Protein AF-A0A2X1PN62-F1 (afdb_monomer_lite)

Organism: Haemophilus influenzae (NCBI:txid727)

InterPro domains:
  IPR014729 Rossmann-like alpha/beta/alpha sandwich fold [G3DSA:3.40.50.620] (1-60)
  IPR018317 Queuosine biosynthesis protein QueC [PF06508] (1-52)
  IPR018317 Queuosine biosynthesis protein QueC [PTHR42914] (1-57)

pLDDT: mean 94.38, std 10.2, range [48.09, 98.69]

Sequence (61 aa):
MYLTKAQTWQLADELGVLNYVQKHTHTCYEGIEGGCGKCPSCILRNKGLKKYLTQKGRKNV

Radius of gyration: 11.92 Å; chains: 1; bounding box: 28×23×33 Å

Secondary structure (DSSP, 8-state):
--S-HHHHHHHHHHTT-HHHHHHH----TT--TT--SSSHHHHHHHHHHHHHHHHHHHH--

Foldseek 3Di:
DPDQLLVVLVVCVVVVNNVVCQQPDDFEPVPDHSHPCPDPRNVRNVVSPVVNVVVVVVVVD

Structure (mmCIF, N/CA/C/O backbone):
data_AF-A0A2X1PN62-F1
#
_entry.id   AF-A0A2X1PN62-F1
#
loop_
_atom_site.group_PDB
_atom_site.id
_atom_site.type_symbol
_atom_site.label_atom_id
_atom_site.label_alt_id
_atom_site.label_comp_id
_atom_site.label_asym_id
_atom_site.label_entity_id
_atom_site.label_seq_id
_atom_site.pdbx_PDB_ins_code
_atom_site.Cartn_x
_atom_site.Cartn_y
_atom_site.Cartn_z
_atom_site.occupancy
_atom_site.B_iso_or_equiv
_atom_site.auth_seq_id
_atom_site.auth_comp_id
_atom_site.auth_asym_id
_atom_site.auth_atom_id
_atom_site.pdbx_PDB_model_num
ATOM 1 N N . MET A 1 1 ? 0.198 15.741 -0.029 1.00 58.12 1 MET A N 1
ATOM 2 C CA . MET A 1 1 ? -0.515 14.462 0.198 1.00 58.12 1 MET A CA 1
ATOM 3 C C . MET A 1 1 ? -0.754 14.323 1.699 1.00 58.12 1 MET A C 1
ATOM 5 O O . MET A 1 1 ? 0.220 14.237 2.430 1.00 58.12 1 MET A O 1
ATOM 9 N N . TYR A 1 2 ? -2.007 14.384 2.162 1.00 92.38 2 TYR A N 1
ATOM 10 C CA . TYR A 1 2 ? -2.345 14.532 3.594 1.00 92.38 2 TYR A CA 1
ATOM 11 C C . TYR A 1 2 ? -2.580 13.206 4.345 1.00 92.38 2 TYR A C 1
ATOM 13 O O . TYR A 1 2 ? -2.858 13.218 5.539 1.00 92.38 2 TYR A O 1
ATOM 21 N N . LEU A 1 3 ? -2.460 12.060 3.663 1.00 96.94 3 LEU A N 1
ATOM 22 C CA . LEU A 1 3 ? -2.615 10.728 4.252 1.00 96.94 3 LEU A CA 1
ATOM 23 C C . LEU A 1 3 ? -1.283 9.979 4.268 1.00 96.94 3 LEU A C 1
ATOM 25 O O . LEU A 1 3 ? -0.555 9.940 3.274 1.00 96.94 3 LEU A O 1
ATOM 29 N N . THR A 1 4 ? -1.003 9.301 5.377 1.00 97.56 4 THR A N 1
ATOM 30 C CA . THR A 1 4 ? 0.021 8.253 5.429 1.00 97.56 4 THR A CA 1
ATOM 31 C C . THR A 1 4 ? -0.423 7.038 4.612 1.00 97.56 4 THR A C 1
ATOM 33 O O . THR A 1 4 ? -1.613 6.828 4.388 1.00 97.56 4 THR A O 1
ATOM 36 N N . LYS A 1 5 ? 0.506 6.154 4.225 1.00 97.75 5 LYS A N 1
ATOM 37 C CA . LYS A 1 5 ? 0.123 4.940 3.481 1.00 97.75 5 LYS A CA 1
ATOM 38 C C . LYS A 1 5 ? -0.772 3.985 4.258 1.00 97.75 5 LYS A C 1
ATOM 40 O O . LYS A 1 5 ? -1.600 3.335 3.639 1.00 97.75 5 LYS A O 1
ATOM 45 N N . ALA A 1 6 ? -0.650 3.927 5.584 1.00 98.25 6 ALA A N 1
ATOM 46 C CA . ALA A 1 6 ? -1.588 3.158 6.400 1.00 98.25 6 ALA A CA 1
ATOM 47 C C . ALA A 1 6 ? -3.010 3.737 6.307 1.00 98.25 6 ALA A C 1
ATOM 49 O O . ALA A 1 6 ? -3.954 2.986 6.103 1.00 98.25 6 ALA A O 1
ATOM 50 N N . GLN A 1 7 ? -3.153 5.067 6.359 1.00 98.06 7 GLN A N 1
ATOM 51 C CA . GLN A 1 7 ? -4.450 5.730 6.168 1.00 98.06 7 GLN A CA 1
ATOM 52 C C . GLN A 1 7 ? -4.983 5.559 4.738 1.00 98.06 7 GLN A C 1
ATOM 54 O O . GLN A 1 7 ? -6.179 5.398 4.550 1.00 98.06 7 GLN A O 1
ATOM 59 N N . THR A 1 8 ? -4.116 5.531 3.721 1.00 98.06 8 THR A N 1
ATOM 60 C CA . THR A 1 8 ? -4.538 5.205 2.347 1.00 98.06 8 THR A CA 1
ATOM 61 C C . THR A 1 8 ? -5.088 3.777 2.237 1.00 98.06 8 THR A C 1
ATOM 63 O O . THR A 1 8 ? -6.075 3.561 1.543 1.00 98.06 8 THR A O 1
ATOM 66 N N . TRP A 1 9 ? -4.481 2.803 2.926 1.00 98.31 9 TRP A N 1
ATOM 67 C CA . TRP A 1 9 ? -5.009 1.435 2.986 1.00 98.31 9 TRP A CA 1
ATOM 68 C C . TRP A 1 9 ? -6.337 1.352 3.737 1.00 98.31 9 TRP A C 1
ATOM 70 O O . TRP A 1 9 ? -7.239 0.660 3.276 1.00 98.31 9 TRP A O 1
ATOM 80 N N . GLN A 1 10 ? -6.472 2.090 4.842 1.00 98.06 10 GLN A N 1
ATOM 81 C CA . GLN A 1 10 ? -7.738 2.214 5.561 1.00 98.06 10 GLN A CA 1
ATOM 82 C C . GLN A 1 10 ? -8.843 2.764 4.657 1.00 98.06 10 GLN A C 1
ATOM 84 O O . GLN A 1 10 ? -9.910 2.171 4.597 1.00 98.06 10 GLN A O 1
ATOM 89 N N . LEU A 1 11 ? -8.566 3.829 3.903 1.00 98.00 11 LEU A N 1
ATOM 90 C CA . LEU A 1 11 ? -9.530 4.402 2.965 1.00 98.00 11 LEU A CA 1
ATOM 91 C C . LEU A 1 11 ? -9.977 3.381 1.903 1.00 98.00 11 LEU A C 1
ATOM 93 O O . LEU A 1 11 ? -11.157 3.294 1.589 1.00 98.00 11 LEU A O 1
ATOM 97 N N . ALA A 1 12 ? -9.056 2.574 1.364 1.00 98.31 12 ALA A N 1
ATOM 98 C CA . ALA A 1 12 ? -9.414 1.522 0.409 1.00 98.31 12 ALA A CA 1
ATOM 99 C C . ALA A 1 12 ? -10.316 0.437 1.030 1.00 98.31 12 ALA A C 1
ATOM 101 O O . ALA A 1 12 ? -11.168 -0.118 0.337 1.00 98.31 12 ALA A O 1
ATOM 102 N N . ASP A 1 13 ? -10.137 0.132 2.317 1.00 98.19 13 ASP A N 1
ATOM 103 C CA . ASP A 1 13 ? -10.998 -0.798 3.057 1.00 98.19 13 ASP A CA 1
ATOM 104 C C . ASP A 1 13 ? -12.376 -0.210 3.366 1.00 98.19 13 ASP A C 1
ATOM 106 O O . ASP A 1 13 ? -13.373 -0.889 3.151 1.00 98.19 13 ASP A O 1
ATOM 110 N N . GLU A 1 14 ? -12.446 1.056 3.784 1.00 97.69 14 GLU A N 1
ATOM 111 C CA . GLU A 1 14 ? -13.707 1.780 4.020 1.00 97.69 14 GLU A CA 1
ATOM 112 C C . 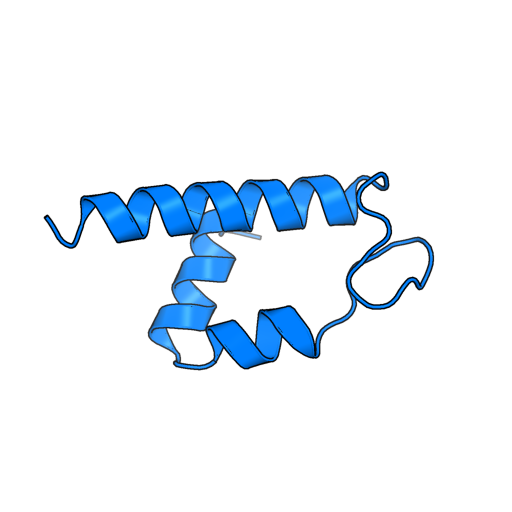GLU A 1 14 ? -14.568 1.861 2.752 1.00 97.69 14 GLU A C 1
ATOM 114 O O . GLU A 1 14 ? -15.792 1.793 2.820 1.00 97.69 14 GLU A O 1
ATOM 119 N N . LEU A 1 15 ? -13.925 1.940 1.586 1.00 98.38 15 LEU A N 1
ATOM 120 C CA . LEU A 1 15 ? -14.580 1.910 0.278 1.00 98.38 15 LEU A CA 1
ATOM 121 C C . LEU A 1 15 ? -14.898 0.487 -0.224 1.00 98.38 15 LEU A C 1
ATOM 123 O O . LEU A 1 15 ? -15.433 0.336 -1.319 1.00 98.38 15 LEU A O 1
ATOM 127 N N . GLY A 1 16 ? -14.543 -0.565 0.522 1.00 98.12 16 GLY A N 1
ATOM 128 C CA . GLY A 1 16 ? -14.798 -1.960 0.144 1.00 98.12 16 GLY A CA 1
ATOM 129 C C . GLY A 1 16 ? -13.919 -2.498 -0.994 1.00 98.12 16 GLY A C 1
ATOM 130 O O . GLY A 1 16 ? -14.194 -3.569 -1.532 1.00 98.12 16 GLY A O 1
ATOM 131 N N . VAL A 1 17 ? -12.843 -1.794 -1.366 1.00 98.50 17 VAL A N 1
ATOM 132 C CA . VAL A 1 17 ? -11.985 -2.117 -2.527 1.00 98.50 17 VAL A CA 1
ATOM 133 C C . VAL A 1 17 ? -10.557 -2.525 -2.150 1.00 98.50 17 VAL A C 1
ATOM 135 O O . VAL A 1 17 ? -9.691 -2.628 -3.021 1.00 98.50 17 VAL A O 1
ATOM 138 N N . LEU A 1 18 ? -10.287 -2.806 -0.870 1.00 97.88 18 LEU A N 1
ATOM 139 C CA . LEU A 1 18 ? -8.955 -3.169 -0.364 1.00 97.88 18 LEU A CA 1
ATOM 140 C C . LEU A 1 18 ? -8.284 -4.284 -1.184 1.00 97.88 18 LEU A C 1
ATOM 142 O O . LEU A 1 18 ? -7.149 -4.127 -1.640 1.00 97.88 18 LEU A O 1
ATOM 146 N N . ASN A 1 19 ? -9.002 -5.389 -1.410 1.00 97.31 19 ASN A N 1
ATOM 147 C CA . ASN A 1 19 ? -8.495 -6.541 -2.162 1.00 97.31 19 ASN A CA 1
ATOM 148 C C . ASN A 1 19 ? -8.169 -6.187 -3.616 1.00 97.31 19 ASN A C 1
ATOM 150 O O . ASN A 1 19 ? -7.154 -6.642 -4.146 1.00 97.31 19 ASN A O 1
ATOM 154 N N . TYR A 1 20 ? -9.007 -5.359 -4.247 1.00 98.00 20 TYR A N 1
ATOM 155 C CA . TYR A 1 20 ? -8.799 -4.928 -5.623 1.00 98.00 20 TYR A CA 1
ATOM 156 C C . TYR A 1 20 ? -7.529 -4.085 -5.736 1.00 98.00 20 TYR A C 1
ATOM 158 O O . TYR A 1 20 ? -6.639 -4.391 -6.528 1.00 98.00 20 TYR A O 1
ATOM 166 N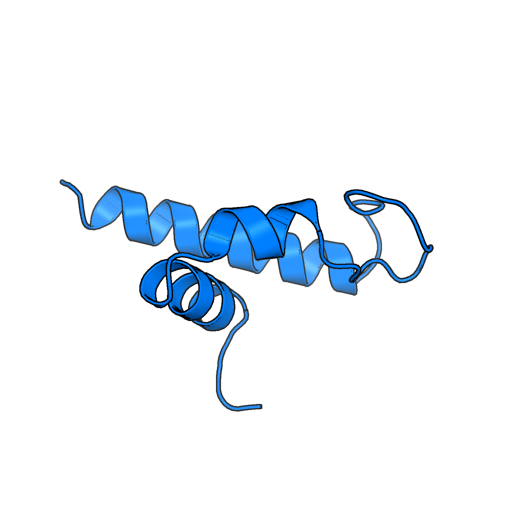 N . VAL A 1 21 ? -7.393 -3.077 -4.869 1.00 97.75 21 VAL A N 1
ATOM 167 C CA . VAL A 1 21 ? -6.205 -2.218 -4.825 1.00 97.75 21 VAL A CA 1
ATOM 168 C C . VAL A 1 21 ? -4.949 -3.046 -4.558 1.00 97.75 21 VAL A C 1
ATOM 170 O O . VAL A 1 21 ? -3.925 -2.840 -5.210 1.00 97.75 21 VAL A O 1
ATOM 173 N N . GLN A 1 22 ? -5.007 -4.014 -3.642 1.00 96.31 22 GLN A N 1
ATOM 174 C CA . GLN A 1 22 ? -3.852 -4.840 -3.313 1.00 96.31 22 GLN A CA 1
ATOM 175 C C . GLN A 1 22 ? -3.370 -5.698 -4.486 1.00 96.31 22 GLN A C 1
ATOM 177 O O . GLN A 1 22 ? -2.156 -5.781 -4.680 1.00 96.31 22 GLN A O 1
ATOM 182 N N . LYS A 1 23 ? -4.285 -6.307 -5.249 1.00 95.94 23 LYS A N 1
ATOM 183 C CA . LYS A 1 23 ? -3.951 -7.293 -6.290 1.00 95.94 23 LYS A CA 1
ATOM 184 C C . LYS A 1 23 ? -3.795 -6.702 -7.690 1.00 95.94 23 LYS A C 1
ATOM 186 O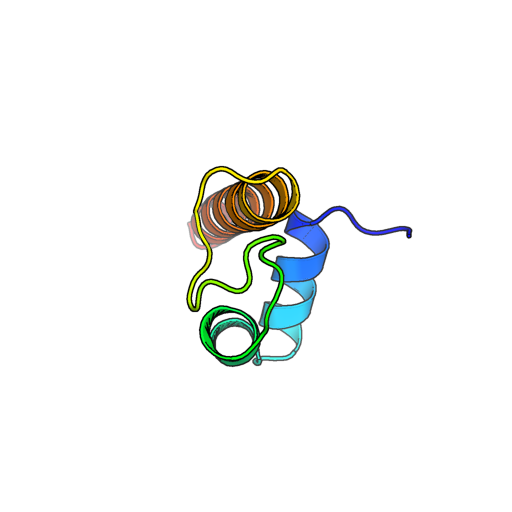 O . LYS A 1 23 ? -3.015 -7.231 -8.467 1.00 95.94 23 LYS A O 1
ATOM 191 N N . HIS A 1 24 ? -4.492 -5.610 -8.003 1.00 96.75 24 HIS A N 1
ATOM 192 C CA . HIS A 1 24 ? -4.621 -5.115 -9.380 1.00 96.75 24 HIS A CA 1
ATOM 193 C C . HIS A 1 24 ? -3.994 -3.737 -9.623 1.00 96.75 24 HIS A C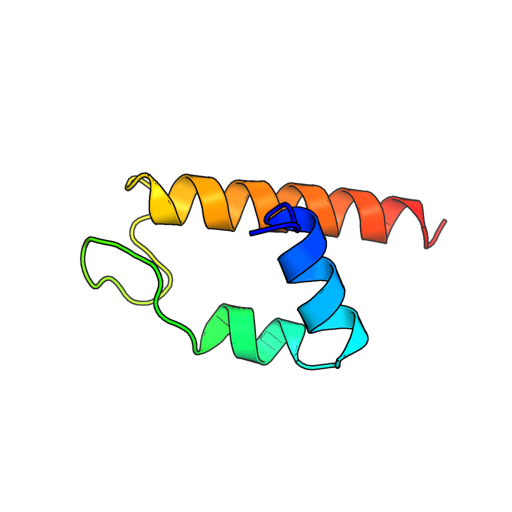 1
ATOM 195 O O . HIS A 1 24 ? -4.176 -3.161 -10.690 1.00 96.75 24 HIS A O 1
ATOM 201 N N . THR A 1 25 ? -3.249 -3.179 -8.662 1.00 97.50 25 THR A N 1
ATOM 202 C CA . THR A 1 25 ? -2.557 -1.891 -8.857 1.00 97.50 25 THR A CA 1
ATOM 203 C C . THR A 1 25 ? -1.048 -2.041 -8.879 1.00 97.50 25 THR A C 1
ATOM 205 O O . THR A 1 25 ? -0.456 -2.737 -8.047 1.00 97.50 25 THR A O 1
ATOM 208 N N . HIS A 1 26 ? -0.412 -1.296 -9.779 1.00 97.56 26 HIS A N 1
ATOM 209 C CA . HIS A 1 26 ? 1.034 -1.240 -9.900 1.00 97.56 26 HIS A CA 1
ATOM 210 C C . HIS A 1 26 ? 1.637 -0.122 -9.035 1.00 97.56 26 HIS A C 1
ATOM 212 O O . HIS A 1 26 ? 1.087 0.967 -8.895 1.00 97.56 26 HIS A O 1
ATOM 218 N N . THR A 1 27 ? 2.775 -0.392 -8.401 1.00 98.00 27 THR A N 1
ATOM 219 C CA . THR A 1 27 ? 3.515 0.600 -7.589 1.00 98.00 27 THR A CA 1
ATOM 220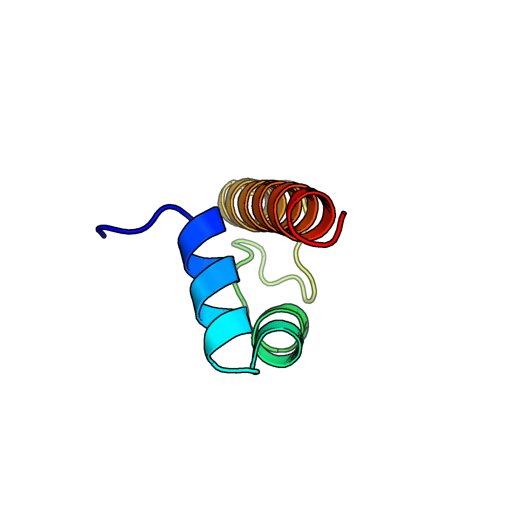 C C . THR A 1 27 ? 5.024 0.382 -7.643 1.00 98.00 27 THR A C 1
ATOM 222 O O . THR A 1 27 ? 5.784 1.297 -7.336 1.00 98.00 27 THR A O 1
ATOM 225 N N . CYS A 1 28 ? 5.466 -0.830 -7.985 1.00 98.44 28 CYS A N 1
ATOM 226 C CA . CYS A 1 28 ? 6.872 -1.203 -8.017 1.00 98.44 28 CYS A CA 1
ATOM 227 C C . CYS A 1 28 ? 7.639 -0.350 -9.031 1.00 98.44 28 CYS A C 1
ATOM 229 O O . CYS A 1 28 ? 7.180 -0.173 -10.147 1.00 98.44 28 CYS A O 1
ATOM 231 N N . TYR A 1 29 ? 8.821 0.147 -8.673 1.00 98.56 29 TYR A N 1
ATOM 232 C CA . TYR A 1 29 ? 9.655 0.855 -9.651 1.00 98.56 29 TYR A CA 1
ATOM 233 C C . TYR A 1 29 ? 10.266 -0.070 -10.710 1.00 98.56 29 TYR A C 1
ATOM 235 O O . TYR A 1 29 ? 10.588 0.386 -11.797 1.00 98.56 29 TYR A O 1
ATOM 243 N N . GLU A 1 30 ? 10.354 -1.368 -10.422 1.00 98.12 30 GLU A N 1
ATOM 244 C CA . GLU A 1 30 ? 10.949 -2.371 -11.314 1.00 98.12 30 GLU A CA 1
ATOM 245 C C . GLU A 1 30 ? 9.927 -3.051 -12.238 1.00 98.12 30 GLU A C 1
ATOM 247 O O . GLU A 1 30 ? 10.244 -4.054 -12.868 1.00 98.12 30 GLU A O 1
ATOM 252 N N . GLY A 1 31 ? 8.663 -2.615 -12.262 1.00 97.19 31 GLY A N 1
ATOM 253 C CA . GLY A 1 31 ? 7.664 -3.238 -13.139 1.00 97.19 31 GLY A CA 1
ATOM 254 C C . GLY A 1 31 ? 7.174 -4.633 -12.707 1.00 97.19 31 GLY A C 1
ATOM 255 O O . GLY A 1 31 ? 6.317 -5.201 -13.372 1.00 97.19 31 GLY A O 1
ATOM 256 N N . ILE A 1 32 ? 7.634 -5.173 -11.571 1.00 96.81 32 ILE A N 1
ATOM 257 C CA . ILE A 1 32 ? 7.275 -6.531 -11.116 1.00 96.81 32 ILE A CA 1
ATOM 258 C C . ILE A 1 32 ? 5.832 -6.590 -10.587 1.00 96.81 32 ILE A C 1
ATOM 260 O O . ILE A 1 32 ? 5.461 -5.833 -9.682 1.00 96.81 32 ILE A O 1
ATOM 264 N N . GLU A 1 33 ? 5.032 -7.523 -11.113 1.00 93.50 33 GLU A N 1
ATOM 265 C CA . GLU A 1 33 ? 3.681 -7.831 -10.628 1.00 93.50 33 GLU A CA 1
ATOM 266 C C . GLU A 1 33 ? 3.718 -8.340 -9.177 1.00 93.50 33 GLU A C 1
ATOM 268 O O . GLU A 1 33 ? 4.601 -9.099 -8.789 1.00 93.50 33 GLU A O 1
ATOM 273 N N . GLY A 1 34 ? 2.822 -7.845 -8.319 1.00 90.94 34 GLY A N 1
ATOM 274 C CA . GLY A 1 34 ? 2.893 -8.085 -6.866 1.00 90.94 34 GLY A CA 1
ATOM 275 C C . GLY A 1 34 ? 4.032 -7.337 -6.145 1.00 90.94 34 GLY A C 1
ATOM 276 O O . GLY A 1 34 ? 3.969 -7.132 -4.933 1.00 90.94 34 GLY A O 1
ATOM 277 N N . GLY A 1 35 ? 5.010 -6.821 -6.891 1.00 97.19 35 GLY A N 1
ATOM 278 C CA . GLY A 1 35 ? 6.078 -5.944 -6.428 1.00 97.19 35 GLY A CA 1
ATOM 279 C C . GLY A 1 35 ? 7.372 -6.661 -6.045 1.00 97.19 35 GLY A C 1
ATOM 280 O O . GLY A 1 35 ? 7.375 -7.728 -5.447 1.00 97.19 35 GLY A O 1
ATOM 281 N N . CYS A 1 36 ? 8.508 -6.014 -6.323 1.00 98.06 36 CYS A N 1
ATOM 282 C CA . CYS A 1 36 ? 9.843 -6.574 -6.083 1.00 98.06 36 CYS A CA 1
ATOM 283 C C . CYS A 1 36 ? 10.254 -6.669 -4.602 1.00 98.06 36 CYS A C 1
ATOM 285 O O . CYS A 1 36 ? 11.322 -7.189 -4.292 1.00 98.06 36 CYS A O 1
ATOM 287 N N . GLY A 1 37 ? 9.486 -6.078 -3.682 1.00 97.62 37 GLY A N 1
ATOM 288 C CA . GLY A 1 37 ? 9.755 -6.089 -2.237 1.00 97.62 37 GLY A CA 1
ATOM 289 C C . GLY A 1 37 ? 10.942 -5.238 -1.757 1.00 97.62 37 GLY A C 1
ATOM 290 O O . GLY A 1 37 ? 10.985 -4.898 -0.578 1.00 97.62 37 GLY A O 1
ATOM 291 N N . LYS A 1 38 ? 11.862 -4.846 -2.648 1.00 98.25 38 LYS A N 1
ATOM 292 C CA . LYS A 1 38 ? 13.126 -4.167 -2.303 1.00 98.25 38 LYS A CA 1
ATOM 293 C C . LYS A 1 38 ? 13.226 -2.698 -2.724 1.00 98.25 38 LYS A C 1
ATOM 295 O O . LYS A 1 38 ? 14.027 -1.965 -2.157 1.00 98.25 38 LYS A O 1
ATOM 300 N N . CYS A 1 39 ? 12.435 -2.249 -3.702 1.00 98.62 39 CYS A N 1
ATOM 301 C CA . CYS A 1 39 ? 12.459 -0.843 -4.115 1.00 98.62 39 CYS A CA 1
ATOM 302 C C . CYS A 1 39 ? 11.747 0.056 -3.080 1.00 98.62 39 CYS A C 1
ATOM 304 O O . CYS A 1 39 ? 10.850 -0.419 -2.367 1.00 98.62 39 CYS A O 1
ATOM 306 N N . PRO A 1 40 ? 12.080 1.362 -3.009 1.00 98.69 40 PRO A N 1
ATOM 307 C CA . PRO A 1 40 ? 11.495 2.273 -2.024 1.00 98.69 40 PRO A CA 1
ATOM 308 C C . PRO A 1 40 ? 9.958 2.308 -2.033 1.00 98.69 40 PRO A C 1
ATOM 310 O O . PRO A 1 40 ? 9.336 2.362 -0.969 1.00 98.69 40 PRO A O 1
ATOM 313 N N . SER A 1 41 ? 9.326 2.222 -3.209 1.00 98.44 41 SER A N 1
ATOM 314 C CA . SER A 1 41 ? 7.864 2.231 -3.326 1.00 98.44 41 SER A CA 1
ATOM 315 C C . SER A 1 41 ? 7.219 0.960 -2.761 1.00 98.44 41 SER A C 1
ATOM 317 O O . SER A 1 41 ? 6.234 1.053 -2.022 1.00 98.44 41 SER A O 1
ATOM 319 N N . CYS A 1 42 ? 7.798 -0.218 -3.023 1.00 98.50 42 CYS A N 1
ATOM 320 C CA . CYS A 1 42 ? 7.364 -1.486 -2.433 1.00 98.50 42 CYS A CA 1
ATOM 321 C C . CYS A 1 42 ? 7.514 -1.478 -0.909 1.00 98.50 42 CYS A C 1
ATOM 323 O O . CYS A 1 42 ? 6.570 -1.840 -0.207 1.00 98.50 42 CYS A O 1
ATOM 325 N N . ILE A 1 43 ? 8.655 -1.014 -0.386 1.00 98.62 43 ILE A N 1
ATOM 326 C CA . ILE A 1 43 ? 8.900 -0.930 1.063 1.00 98.62 43 ILE A CA 1
ATOM 327 C C . ILE A 1 43 ? 7.838 -0.051 1.730 1.00 98.62 43 ILE A C 1
ATOM 329 O O . ILE A 1 43 ? 7.215 -0.451 2.718 1.00 98.62 43 ILE A O 1
ATOM 333 N N . LEU A 1 44 ? 7.584 1.131 1.165 1.00 98.50 44 LEU A N 1
ATOM 334 C CA . LEU A 1 44 ? 6.601 2.072 1.686 1.00 98.50 44 LEU A CA 1
ATOM 335 C C . LEU A 1 44 ? 5.167 1.505 1.626 1.00 98.50 44 LEU A C 1
ATOM 337 O O . LEU A 1 44 ? 4.434 1.585 2.618 1.00 98.50 44 LEU A O 1
ATOM 341 N N . ARG A 1 45 ? 4.771 0.896 0.498 1.00 98.31 45 ARG A N 1
ATOM 342 C CA . ARG A 1 45 ? 3.454 0.256 0.309 1.00 98.31 45 ARG A CA 1
ATOM 343 C C . ARG A 1 45 ? 3.234 -0.880 1.312 1.00 98.31 45 ARG A C 1
ATOM 345 O O . ARG A 1 45 ? 2.203 -0.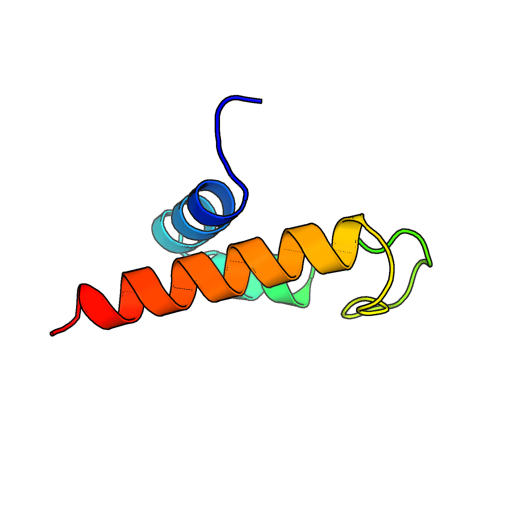891 1.991 1.00 98.31 45 ARG A O 1
ATOM 352 N N . ASN A 1 46 ? 4.217 -1.769 1.460 1.00 98.12 46 ASN A N 1
ATOM 353 C CA . ASN A 1 46 ? 4.152 -2.942 2.337 1.00 98.12 46 ASN A CA 1
ATOM 354 C C . ASN A 1 46 ? 4.155 -2.553 3.820 1.00 98.12 46 ASN A C 1
ATOM 356 O O . ASN A 1 46 ? 3.358 -3.077 4.599 1.00 98.12 46 ASN A O 1
ATOM 360 N N . LYS A 1 47 ? 4.990 -1.583 4.220 1.00 98.44 47 LYS A N 1
ATOM 361 C CA . LYS A 1 47 ? 4.999 -1.045 5.591 1.00 98.44 47 LYS A CA 1
ATOM 362 C C . LYS A 1 47 ? 3.656 -0.407 5.948 1.00 98.44 47 LYS A C 1
ATOM 364 O O . LYS A 1 47 ? 3.158 -0.616 7.054 1.00 98.44 47 LYS A O 1
ATOM 369 N N . GLY A 1 48 ? 3.063 0.341 5.014 1.00 98.31 48 GLY A N 1
ATOM 370 C CA . GLY A 1 48 ? 1.726 0.912 5.170 1.00 98.31 48 GLY A CA 1
ATOM 371 C C . GLY A 1 48 ? 0.659 -0.161 5.381 1.00 98.31 48 GLY A C 1
ATOM 372 O O . GLY A 1 48 ? -0.121 -0.051 6.324 1.00 98.31 48 GLY A O 1
ATOM 373 N N . LEU A 1 49 ? 0.667 -1.210 4.549 1.00 98.25 49 LEU A N 1
ATOM 374 C CA . LEU A 1 49 ? -0.309 -2.301 4.616 1.00 98.25 49 LEU A CA 1
ATOM 375 C C . LEU A 1 49 ? -0.200 -3.053 5.942 1.00 98.25 49 LEU A C 1
ATOM 377 O O . LEU A 1 49 ? -1.194 -3.219 6.643 1.00 98.25 49 LEU A O 1
ATOM 381 N N . LYS A 1 50 ? 1.023 -3.441 6.327 1.00 98.31 50 LYS A N 1
ATOM 382 C CA . LYS A 1 50 ? 1.287 -4.130 7.596 1.00 98.31 50 LYS A CA 1
ATOM 383 C C . LYS A 1 50 ? 0.790 -3.311 8.786 1.00 98.31 50 LYS A C 1
ATOM 385 O O . LYS A 1 50 ? 0.098 -3.846 9.645 1.00 98.31 50 LYS A O 1
ATOM 390 N N . LYS A 1 51 ? 1.107 -2.010 8.819 1.00 98.44 51 LYS A N 1
ATOM 391 C CA . LYS A 1 51 ? 0.667 -1.110 9.895 1.00 98.44 51 LYS A CA 1
ATOM 392 C C . LYS A 1 51 ? -0.859 -1.057 9.989 1.00 98.44 51 LYS A C 1
ATOM 394 O O . LYS A 1 51 ? -1.393 -1.173 11.089 1.00 98.44 51 LYS A O 1
ATOM 399 N N . TYR A 1 52 ? -1.539 -0.915 8.855 1.00 98.12 52 TYR A N 1
ATOM 400 C CA . TYR A 1 52 ? -2.996 -0.882 8.802 1.00 98.12 52 TYR A CA 1
ATOM 401 C C . TYR A 1 52 ? -3.629 -2.202 9.280 1.00 98.12 52 TYR A C 1
ATOM 403 O O . TYR A 1 52 ? -4.491 -2.174 10.154 1.00 98.12 52 TYR A O 1
ATOM 411 N N . LEU A 1 53 ? -3.160 -3.362 8.806 1.00 96.88 53 LEU A N 1
ATOM 412 C CA . LEU A 1 53 ? -3.711 -4.662 9.215 1.00 96.88 53 LEU A CA 1
ATOM 413 C C . LEU A 1 53 ? -3.520 -4.937 10.714 1.00 96.88 53 LEU A C 1
ATOM 415 O O . LEU A 1 53 ? -4.436 -5.432 11.368 1.00 96.88 53 LEU A O 1
ATOM 419 N N . THR A 1 54 ? -2.375 -4.554 11.291 1.00 97.50 54 THR A N 1
ATOM 420 C CA . THR A 1 54 ? -2.165 -4.618 12.748 1.00 97.50 54 THR A CA 1
ATOM 421 C C . THR A 1 54 ? -3.149 -3.723 13.506 1.00 97.50 54 THR A C 1
ATOM 423 O O . THR A 1 54 ? -3.667 -4.125 14.544 1.00 97.50 54 THR A O 1
ATOM 426 N N . GLN A 1 55 ? -3.425 -2.516 13.004 1.00 95.38 55 GLN A N 1
ATOM 427 C CA . GLN A 1 55 ? -4.399 -1.605 13.613 1.00 95.38 55 GLN A CA 1
ATOM 428 C C . GLN A 1 55 ? -5.834 -2.133 13.495 1.00 95.38 55 GLN A C 1
ATOM 430 O O . GLN A 1 55 ? -6.572 -2.063 14.472 1.00 95.38 55 GLN A O 1
ATOM 435 N N . LYS A 1 56 ? -6.215 -2.694 12.339 1.00 92.44 56 LYS A N 1
ATOM 436 C CA . LYS A 1 56 ? -7.529 -3.315 12.116 1.00 92.44 56 LYS A CA 1
ATOM 437 C C . LYS A 1 56 ? -7.752 -4.495 13.061 1.00 92.44 56 LYS A C 1
ATOM 439 O O . LYS A 1 56 ? -8.777 -4.548 13.725 1.00 92.44 56 LYS A O 1
ATOM 444 N N . GLY A 1 57 ? -6.768 -5.389 13.185 1.00 86.25 57 GLY A N 1
ATOM 445 C CA . GLY A 1 57 ? -6.851 -6.541 14.089 1.00 86.25 57 GLY A CA 1
ATOM 446 C C . GLY A 1 57 ? -7.059 -6.147 15.554 1.00 86.25 57 GLY A C 1
ATOM 447 O O . GLY A 1 57 ? -7.829 -6.794 16.245 1.00 86.25 57 GLY A O 1
ATOM 448 N N . ARG A 1 58 ? -6.449 -5.043 16.009 1.00 75.38 58 ARG A N 1
ATOM 449 C CA . ARG A 1 58 ? -6.651 -4.502 17.367 1.00 75.38 58 ARG A CA 1
ATOM 450 C C . ARG A 1 58 ? -8.023 -3.866 17.599 1.00 75.38 58 ARG A C 1
ATOM 452 O O . ARG A 1 58 ? -8.394 -3.711 18.749 1.00 75.38 58 ARG A O 1
ATOM 459 N N . LYS A 1 59 ? -8.727 -3.438 16.546 1.00 68.19 59 LYS A N 1
ATOM 460 C CA . LYS A 1 59 ? -10.078 -2.856 16.649 1.00 68.19 59 LYS A CA 1
ATOM 461 C C . LYS A 1 59 ? -11.186 -3.913 16.673 1.00 68.19 59 LYS A C 1
ATOM 463 O O . LYS A 1 59 ? -12.313 -3.580 17.007 1.00 68.19 59 LYS A O 1
ATOM 468 N N . ASN A 1 60 ? -10.869 -5.146 16.279 1.00 61.09 60 ASN A N 1
ATOM 469 C CA . ASN A 1 60 ? -11.811 -6.265 16.222 1.00 61.09 60 ASN A CA 1
ATOM 470 C C . ASN A 1 60 ? -11.751 -7.157 17.482 1.00 61.09 60 ASN A C 1
ATOM 472 O O . ASN A 1 60 ? -12.274 -8.269 17.455 1.00 61.09 60 ASN A O 1
ATOM 476 N N . VAL A 1 61 ? -11.079 -6.688 18.539 1.00 48.09 61 VAL A N 1
ATOM 477 C CA . VAL A 1 61 ? -11.009 -7.278 19.886 1.00 48.09 61 VAL A CA 1
ATOM 478 C C . VAL A 1 61 ? -11.624 -6.273 20.845 1.00 48.09 61 VAL A C 1
ATOM 480 O O . VAL A 1 61 ? -12.384 -6.711 21.731 1.00 48.09 61 VAL A O 1
#